Protein AF-A0A7W0KGR2-F1 (afdb_monomer)

Sequence (162 aa):
MSVSAQAEGEQFVAELADPLSLRSPVGGPRGLLLDIAYVFIVEGIGQARFRPRSRVVTRMYEYRLLDHHHKELLVYHWQPGPGARGPDHPHLHISAALHAQVDAVTRREIGLDKLHVETGRVSLEAVIRMLITEFRVALRRHDWRETLDRTRPDLNASLDTR

Foldseek 3Di:
DDWDFDPDQGKIKDWDPDWAFFAAQVGDGPQKTKTKIWIWHWAFDDCPVPDTDIDIDTQWIWIFIAGNVRHTAKIFTAHADDPDPDDNATFMAGQDWDFDDPDPPDTDIDGSNPPTHGDGDDDPLNVVVCCCPVVVTHDPDDCSPVVSVVPDDPSPPPPPDD

Radius of gyration: 18.87 Å; Cα contacts (8 Å, |Δi|>4): 292; chains: 1; bounding box: 45×46×58 Å

Solvent-accessible surface area (backbone atoms only — not comparable to full-atom values): 9508 Å² total; per-residue (Å²): 113,49,74,51,78,48,97,71,81,64,32,36,42,39,32,46,86,59,64,43,75,38,34,30,71,91,56,61,77,58,52,36,24,46,35,45,43,39,31,32,31,72,45,76,59,60,88,48,96,86,57,76,39,70,44,79,44,81,62,32,38,37,43,36,37,22,36,76,84,68,47,68,44,38,33,45,38,30,39,57,62,99,84,43,94,66,65,59,58,30,25,34,39,34,65,48,69,44,79,43,75,78,54,99,86,46,71,44,80,43,64,33,61,82,40,76,44,76,65,55,89,78,54,70,55,58,52,54,48,45,38,40,72,74,64,48,35,42,74,93,54,91,64,51,64,64,52,44,64,71,65,58,72,78,87,70,78,79,74,86,80,128

Nearest PDB structures (foldseek):
  1i4e-assembly1_A  TM=5.000E-01  e=6.223E-01  Autographa californica nucleopolyhedrovirus
  1i3s-assembly2_B  TM=4.850E-01  e=6.570E-01  Autographa californica nucleopolyhedrovirus
  8rza-assembly1_A-2  TM=1.983E-01  e=3.244E-01  Pyrococcus furiosus
  8fbe-assembly2_B  TM=3.068E-01  e=2.694E+00  Clostridium botulinum E1 str. 'BoNT E Beluga'
  2y8f-assembly1_A  TM=2.010E-01  e=8.423E+00  Homo sapiens

Structure (mmCIF, N/CA/C/O backbone):
data_AF-A0A7W0KGR2-F1
#
_entry.id   AF-A0A7W0KGR2-F1
#
loop_
_atom_site.group_PDB
_atom_site.id
_atom_site.type_symbol
_atom_site.label_atom_id
_atom_site.label_alt_id
_atom_site.label_comp_id
_atom_site.label_asym_id
_atom_site.label_entity_id
_atom_site.label_seq_id
_atom_site.pdbx_PDB_ins_code
_atom_site.Cartn_x
_atom_site.Cartn_y
_atom_site.Cartn_z
_atom_site.occupancy
_atom_site.B_iso_or_equiv
_atom_site.auth_seq_id
_atom_site.auth_comp_id
_atom_site.auth_asym_id
_atom_site.auth_atom_id
_atom_site.pdbx_PDB_model_num
ATOM 1 N N . MET A 1 1 ? 2.148 -13.043 -11.472 1.00 63.09 1 MET A N 1
ATOM 2 C CA . MET A 1 1 ? 2.384 -11.639 -11.847 1.00 63.09 1 MET A CA 1
ATOM 3 C C . MET A 1 1 ? 2.387 -11.592 -13.356 1.00 63.09 1 MET A C 1
ATOM 5 O O . MET A 1 1 ? 3.243 -12.229 -13.963 1.00 63.09 1 MET A O 1
ATOM 9 N N . SER A 1 2 ? 1.371 -10.966 -13.930 1.00 70.38 2 SER A N 1
ATOM 10 C CA . SER A 1 2 ? 1.279 -10.659 -15.353 1.00 70.38 2 SER A CA 1
ATOM 11 C C . SER A 1 2 ? 1.849 -9.262 -15.569 1.00 70.38 2 SER A C 1
ATOM 13 O O . SER A 1 2 ? 1.700 -8.372 -14.733 1.00 70.38 2 SER A O 1
ATOM 15 N N . VAL A 1 3 ? 2.549 -9.081 -16.682 1.00 67.44 3 VAL A N 1
ATOM 16 C CA . VAL A 1 3 ? 2.974 -7.761 -17.140 1.00 67.44 3 VAL A CA 1
ATOM 17 C C . VAL A 1 3 ? 2.432 -7.604 -18.547 1.00 67.44 3 VAL A C 1
ATOM 19 O O . VAL A 1 3 ? 2.695 -8.448 -19.404 1.00 67.44 3 VAL A O 1
ATOM 22 N N . SER A 1 4 ? 1.666 -6.545 -18.774 1.00 70.94 4 SER A N 1
ATOM 23 C CA . SER A 1 4 ? 1.110 -6.203 -20.081 1.00 70.94 4 SER A CA 1
ATOM 24 C C . SER A 1 4 ? 1.521 -4.790 -20.474 1.00 70.94 4 SER A C 1
ATOM 26 O O . SER A 1 4 ? 1.581 -3.895 -19.630 1.00 70.94 4 SER A O 1
ATOM 28 N N . ALA A 1 5 ? 1.792 -4.586 -21.760 1.00 60.41 5 ALA A N 1
ATOM 29 C CA . ALA A 1 5 ? 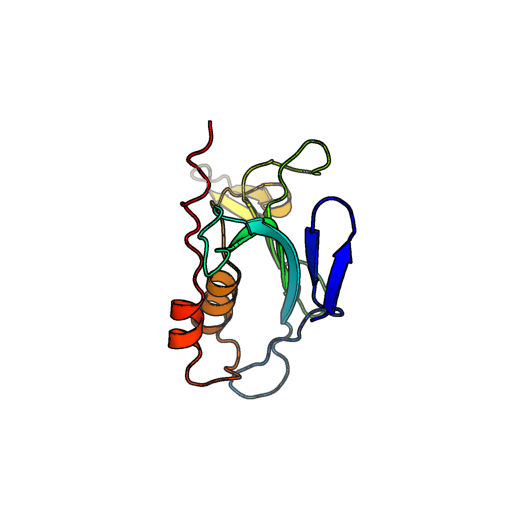2.088 -3.275 -22.325 1.00 60.41 5 ALA A CA 1
ATOM 30 C C . ALA A 1 5 ? 0.847 -2.720 -23.037 1.00 60.41 5 ALA A C 1
ATOM 32 O O . ALA A 1 5 ? 0.174 -3.458 -23.760 1.00 60.41 5 ALA A O 1
ATOM 33 N N . GLN A 1 6 ? 0.563 -1.428 -22.860 1.00 54.97 6 GLN A N 1
ATOM 34 C CA . GLN A 1 6 ? -0.443 -0.705 -23.641 1.00 54.97 6 GLN A CA 1
ATOM 35 C C . GLN A 1 6 ? 0.234 0.397 -24.466 1.00 54.97 6 GLN A C 1
ATOM 37 O O . GLN A 1 6 ? 1.118 1.107 -23.987 1.00 54.97 6 GLN A O 1
ATOM 42 N N . ALA A 1 7 ? -0.148 0.500 -25.740 1.00 43.47 7 ALA A N 1
ATOM 43 C CA . ALA A 1 7 ? 0.544 1.309 -26.738 1.00 43.47 7 ALA A CA 1
ATOM 44 C C . ALA A 1 7 ? -0.034 2.730 -26.856 1.00 43.47 7 ALA A C 1
ATOM 46 O O . ALA A 1 7 ? -0.642 3.065 -27.863 1.00 43.47 7 ALA A O 1
ATOM 47 N N . GLU A 1 8 ? 0.215 3.571 -25.854 1.00 42.88 8 GLU A N 1
ATOM 48 C CA . GLU A 1 8 ? 0.342 5.029 -26.005 1.00 42.88 8 GLU A CA 1
ATOM 49 C C . GLU A 1 8 ? 1.456 5.483 -25.047 1.00 42.88 8 GLU A C 1
ATOM 51 O O . GLU A 1 8 ? 1.267 5.528 -23.838 1.00 42.88 8 GLU A O 1
ATOM 56 N N . GLY A 1 9 ? 2.664 5.723 -25.576 1.00 57.09 9 GLY A N 1
ATOM 57 C CA . GLY A 1 9 ? 3.836 6.122 -24.783 1.00 57.09 9 GLY A CA 1
ATOM 58 C C . GLY A 1 9 ? 4.336 5.059 -23.794 1.00 57.09 9 GLY A C 1
ATOM 59 O O . GLY A 1 9 ? 4.290 5.304 -22.600 1.00 57.09 9 GLY A O 1
ATOM 60 N N . GLU A 1 10 ? 4.797 3.896 -24.284 1.00 74.88 10 GLU A N 1
ATOM 61 C CA . GLU A 1 10 ? 5.431 2.789 -23.520 1.00 74.88 10 GLU A CA 1
ATOM 62 C C . GLU A 1 10 ? 5.030 2.695 -22.032 1.00 74.88 10 GLU A C 1
ATOM 64 O O . GLU A 1 10 ? 5.869 2.696 -21.124 1.00 74.88 10 GLU A O 1
ATOM 69 N N . GLN A 1 11 ? 3.720 2.636 -21.780 1.00 82.44 11 GLN A N 1
ATOM 70 C CA . GLN A 1 11 ? 3.179 2.404 -20.452 1.00 82.44 11 GLN A CA 1
ATOM 71 C C . GLN A 1 11 ? 3.061 0.906 -20.212 1.00 82.44 11 GLN A C 1
ATOM 73 O O . GLN A 1 11 ? 2.483 0.150 -20.998 1.00 82.44 11 GLN A O 1
ATOM 78 N N . PHE A 1 12 ? 3.609 0.488 -19.081 1.00 86.19 12 PHE A N 1
ATOM 79 C CA . PHE A 1 12 ? 3.610 -0.882 -18.617 1.00 86.19 12 PHE A CA 1
ATOM 80 C C . PHE A 1 12 ? 2.722 -0.991 -17.387 1.00 86.19 12 PHE A C 1
ATOM 82 O O . PHE A 1 12 ? 2.820 -0.193 -16.449 1.00 86.19 12 PHE A O 1
ATOM 89 N N . VAL A 1 13 ? 1.870 -2.008 -17.398 1.00 87.19 13 VAL A N 1
ATOM 90 C CA . VAL A 1 13 ? 1.035 -2.386 -16.263 1.00 87.19 13 VAL A CA 1
ATOM 91 C C . VAL A 1 13 ? 1.549 -3.716 -15.740 1.00 87.19 13 VAL A C 1
ATOM 93 O O . VAL A 1 13 ? 1.700 -4.683 -16.489 1.00 87.19 13 VAL A O 1
ATOM 96 N N . ALA A 1 14 ? 1.852 -3.742 -14.451 1.00 88.19 14 ALA A N 1
ATOM 97 C CA . ALA A 1 14 ? 2.251 -4.924 -13.718 1.00 88.19 14 ALA A CA 1
ATOM 98 C C . ALA A 1 14 ? 1.208 -5.210 -12.641 1.00 88.19 14 ALA A C 1
ATOM 100 O O . ALA A 1 14 ? 0.998 -4.397 -11.740 1.00 88.19 14 ALA A O 1
ATOM 101 N N . GLU A 1 15 ? 0.584 -6.379 -12.726 1.00 89.88 15 GLU A N 1
ATOM 102 C CA . GLU A 1 15 ? -0.477 -6.786 -11.811 1.00 89.88 15 GLU A CA 1
ATOM 103 C C . GLU A 1 15 ? -0.334 -8.255 -11.398 1.00 89.88 15 GLU A C 1
ATOM 105 O O . GLU A 1 15 ? 0.362 -9.071 -12.024 1.00 89.88 15 GLU A O 1
ATOM 110 N N . LEU A 1 16 ? -0.961 -8.612 -10.284 1.00 83.94 16 LEU A N 1
ATOM 111 C CA . LEU A 1 16 ? -1.177 -10.012 -9.955 1.00 83.94 16 LEU A CA 1
ATOM 112 C C . LEU A 1 16 ? -2.456 -10.486 -10.646 1.00 83.94 16 LEU A C 1
ATOM 114 O O . LEU A 1 16 ? -3.487 -9.845 -10.539 1.00 83.94 16 LEU A O 1
ATOM 118 N N . ALA A 1 17 ? -2.384 -11.629 -11.334 1.00 84.62 17 ALA A N 1
ATOM 119 C CA . ALA A 1 17 ? -3.569 -12.237 -11.943 1.00 84.62 17 ALA A CA 1
ATOM 120 C C . ALA A 1 17 ? -4.623 -12.617 -10.886 1.00 84.62 17 ALA A C 1
ATOM 122 O O . ALA A 1 17 ? -5.812 -12.504 -11.145 1.00 84.62 17 ALA A O 1
ATOM 123 N N . ASP A 1 18 ? -4.161 -13.020 -9.698 1.00 91.06 18 ASP A N 1
ATOM 124 C CA . ASP A 1 18 ? -4.971 -13.278 -8.510 1.00 91.06 18 ASP A CA 1
ATOM 125 C C . ASP A 1 18 ? -4.222 -12.776 -7.262 1.00 91.06 18 ASP A C 1
ATOM 127 O O . ASP A 1 18 ? -2.982 -12.866 -7.227 1.00 91.06 18 ASP A O 1
ATOM 131 N N . PRO A 1 19 ? -4.929 -12.333 -6.202 1.00 94.69 19 PRO A N 1
ATOM 132 C CA . PRO A 1 19 ? -4.306 -11.972 -4.935 1.00 94.69 19 PRO A CA 1
ATOM 133 C C . PRO A 1 19 ? -3.427 -13.096 -4.370 1.00 94.69 19 PRO A C 1
ATOM 135 O O . PRO A 1 19 ? -3.826 -14.256 -4.233 1.00 94.69 19 PRO A O 1
ATOM 138 N N . LEU A 1 20 ? -2.199 -12.750 -3.990 1.00 95.19 20 LEU A N 1
ATOM 139 C CA . LEU A 1 20 ? -1.216 -13.691 -3.474 1.00 95.19 20 LEU A CA 1
ATOM 140 C C . LEU A 1 20 ? -1.529 -14.063 -2.022 1.00 95.19 20 LEU A C 1
ATOM 142 O O . LEU A 1 20 ? -1.393 -13.239 -1.118 1.00 95.19 20 LEU A O 1
ATOM 146 N N . SER A 1 21 ? -1.840 -15.335 -1.771 1.00 95.94 21 SER A N 1
ATOM 147 C CA . SER A 1 21 ? -2.013 -15.838 -0.404 1.00 95.94 21 SER A CA 1
ATOM 148 C C . SER A 1 21 ? -0.708 -15.791 0.398 1.00 95.94 21 SER A C 1
ATOM 150 O O . SER A 1 21 ? 0.302 -16.407 0.035 1.00 95.94 21 SER A O 1
ATOM 152 N N . LEU A 1 22 ? -0.738 -15.069 1.519 1.00 96.00 22 LEU A N 1
ATOM 153 C CA . LEU A 1 22 ? 0.393 -14.916 2.426 1.00 96.00 22 LEU A CA 1
ATOM 154 C C . LEU A 1 22 ? 0.448 -16.095 3.400 1.00 96.00 22 LEU A C 1
ATOM 156 O O . LEU A 1 22 ? -0.560 -16.516 3.972 1.00 96.00 22 LEU A O 1
ATOM 160 N N . ARG A 1 23 ? 1.650 -16.639 3.607 1.00 94.94 23 ARG A N 1
ATOM 161 C CA . ARG A 1 23 ? 1.864 -17.831 4.439 1.00 94.94 23 ARG A CA 1
ATOM 162 C C . ARG A 1 23 ? 2.286 -17.485 5.861 1.00 94.94 23 ARG A C 1
ATOM 164 O O . ARG A 1 23 ? 2.960 -16.482 6.096 1.00 94.94 23 ARG A O 1
ATOM 171 N N . SER A 1 24 ? 1.910 -18.347 6.803 1.00 91.75 24 SER A N 1
ATOM 172 C CA . SER A 1 24 ? 2.391 -18.298 8.186 1.00 91.75 24 SER A CA 1
ATOM 173 C C . SER A 1 24 ? 3.782 -18.946 8.309 1.00 91.75 24 SER A C 1
ATOM 175 O O . SER A 1 24 ? 4.039 -19.931 7.610 1.00 91.75 24 SER A O 1
ATOM 177 N N . PRO A 1 25 ? 4.686 -18.457 9.186 1.00 88.69 25 PRO A N 1
ATOM 178 C CA . PRO A 1 25 ? 6.006 -19.062 9.395 1.00 88.69 25 PRO A CA 1
ATOM 179 C C . PRO A 1 25 ? 5.952 -20.521 9.857 1.00 88.69 25 PRO A C 1
ATOM 181 O O . PRO A 1 25 ? 6.854 -21.288 9.544 1.00 88.69 25 PRO A O 1
ATOM 184 N N . VAL A 1 26 ? 4.886 -20.912 10.564 1.00 89.62 26 VAL A N 1
ATOM 185 C CA . VAL A 1 26 ? 4.660 -22.294 11.026 1.00 89.62 26 VAL A CA 1
ATOM 186 C C . VAL A 1 26 ? 3.978 -23.183 9.973 1.00 89.62 26 VAL A C 1
ATOM 188 O O . VAL A 1 26 ? 3.631 -24.324 10.259 1.00 89.62 26 VAL A O 1
ATOM 191 N N . GLY A 1 27 ? 3.796 -22.680 8.748 1.00 83.69 27 GLY A N 1
ATOM 192 C CA . GLY A 1 27 ? 3.123 -23.374 7.650 1.00 83.69 27 GLY A CA 1
ATOM 193 C C . GLY A 1 27 ? 1.650 -22.983 7.488 1.00 83.69 27 GLY A C 1
ATOM 194 O O . GLY A 1 27 ? 1.027 -22.422 8.384 1.00 83.69 27 GLY A O 1
ATOM 195 N N . GLY A 1 28 ? 1.094 -23.267 6.306 1.00 84.88 28 GLY A N 1
ATOM 196 C CA . GLY A 1 28 ? -0.304 -22.967 5.969 1.00 84.88 28 GLY A CA 1
ATOM 197 C C . GLY A 1 28 ? -0.599 -21.500 5.595 1.00 84.88 28 GLY A C 1
ATOM 198 O O . GLY A 1 28 ? 0.298 -20.645 5.623 1.00 84.88 28 GLY A O 1
ATOM 199 N N . PRO A 1 29 ? -1.846 -21.208 5.176 1.00 85.75 29 PRO A N 1
ATOM 200 C CA . PRO A 1 29 ? -2.294 -19.856 4.853 1.00 85.75 29 PRO A CA 1
ATOM 201 C C . PRO A 1 29 ? -2.459 -19.014 6.122 1.00 85.75 29 PRO A C 1
ATOM 203 O O . PRO A 1 29 ? -2.893 -19.507 7.159 1.00 85.75 29 PRO A O 1
ATOM 206 N N . ARG A 1 30 ? -2.145 -17.720 6.033 1.00 90.00 30 ARG A N 1
ATOM 207 C CA . ARG A 1 30 ? -2.327 -16.764 7.137 1.00 90.00 30 ARG A CA 1
ATOM 208 C C . ARG A 1 30 ? -3.740 -16.171 7.200 1.00 90.00 30 ARG A C 1
ATOM 210 O O . ARG A 1 30 ? -4.065 -15.465 8.144 1.00 90.00 30 ARG A O 1
ATOM 217 N N . GLY A 1 31 ? -4.552 -16.410 6.171 1.00 93.56 31 GLY A N 1
ATOM 218 C CA . GLY A 1 31 ? -5.822 -15.707 5.979 1.00 93.56 31 GLY A CA 1
ATOM 219 C C . GLY A 1 31 ? -5.652 -14.254 5.520 1.00 93.56 31 GLY A C 1
ATOM 220 O O . GLY A 1 31 ? -6.602 -13.487 5.600 1.00 93.56 31 GLY A O 1
ATOM 221 N N . LEU A 1 32 ? -4.452 -13.887 5.051 1.00 96.75 32 LEU A N 1
ATOM 222 C CA . LEU A 1 32 ? -4.162 -12.600 4.422 1.00 96.75 32 LEU A CA 1
ATOM 223 C C . LEU A 1 32 ? -3.778 -12.812 2.957 1.00 96.75 32 LEU A C 1
ATOM 225 O O . LEU A 1 32 ? -3.084 -13.784 2.634 1.00 96.75 32 LEU A O 1
ATOM 229 N N . LEU A 1 33 ? -4.188 -11.884 2.100 1.00 97.75 33 LEU A N 1
ATOM 230 C CA . LEU A 1 33 ? -3.864 -11.860 0.676 1.00 97.75 33 LEU A CA 1
ATOM 231 C C . LEU A 1 33 ? -3.186 -10.530 0.332 1.00 97.75 33 LEU A C 1
ATOM 233 O O . LEU A 1 33 ? -3.551 -9.492 0.878 1.00 97.75 33 LEU A O 1
ATOM 237 N N . LEU A 1 34 ? -2.206 -10.559 -0.566 1.00 97.69 34 LEU A N 1
ATOM 238 C CA . LEU A 1 34 ? -1.581 -9.365 -1.128 1.00 97.69 34 LEU A CA 1
ATOM 239 C C . LEU A 1 34 ? -1.982 -9.230 -2.593 1.00 97.69 34 LEU A C 1
ATOM 241 O O . LEU A 1 34 ? -1.666 -10.108 -3.392 1.00 97.69 34 LEU A O 1
ATOM 245 N N . ASP A 1 35 ? -2.620 -8.123 -2.933 1.00 97.56 35 ASP A N 1
ATOM 246 C CA . ASP A 1 35 ? -2.952 -7.745 -4.302 1.00 97.56 35 ASP A CA 1
ATOM 247 C C . ASP A 1 35 ? -2.145 -6.502 -4.710 1.00 97.56 35 ASP A C 1
ATOM 249 O O . ASP A 1 35 ? -1.840 -5.643 -3.876 1.00 97.56 35 ASP A O 1
ATOM 253 N N . ILE A 1 36 ? -1.709 -6.457 -5.968 1.00 96.56 36 ILE A N 1
ATOM 254 C CA . ILE A 1 36 ? -0.783 -5.441 -6.481 1.00 96.56 36 ILE A CA 1
ATOM 255 C C . ILE A 1 36 ? -1.232 -5.037 -7.877 1.00 96.56 36 ILE A C 1
ATOM 257 O O . ILE A 1 36 ? -1.246 -5.876 -8.777 1.00 96.56 36 ILE A O 1
ATOM 261 N N . ALA A 1 37 ? -1.445 -3.739 -8.064 1.00 94.50 37 ALA A N 1
ATOM 262 C CA . ALA A 1 37 ? -1.462 -3.085 -9.361 1.00 94.50 37 ALA A CA 1
ATOM 263 C C . ALA A 1 37 ? -0.395 -1.985 -9.380 1.00 94.50 37 ALA A C 1
ATOM 265 O O . ALA A 1 37 ? -0.261 -1.194 -8.446 1.00 94.50 37 ALA A O 1
ATOM 266 N N . TYR A 1 38 ? 0.414 -1.945 -10.432 1.00 92.62 38 TYR A N 1
ATOM 267 C CA . TYR A 1 38 ? 1.528 -1.014 -10.539 1.00 92.62 38 TYR A CA 1
ATOM 268 C C . TYR A 1 38 ? 1.707 -0.573 -11.987 1.00 92.62 38 TYR A C 1
ATOM 270 O O . TYR A 1 38 ? 1.895 -1.397 -12.881 1.00 92.62 38 TYR A O 1
ATOM 278 N N . VAL A 1 39 ? 1.671 0.736 -12.219 1.00 91.81 39 VAL A N 1
ATOM 279 C CA . VAL A 1 39 ? 1.814 1.322 -13.552 1.00 91.81 39 VAL A CA 1
ATOM 280 C C . VAL A 1 39 ? 3.086 2.142 -13.603 1.00 91.81 39 VAL A C 1
ATOM 282 O O . VAL A 1 39 ? 3.312 3.033 -12.776 1.00 91.81 39 VAL A O 1
ATOM 285 N N . PHE A 1 40 ? 3.902 1.884 -14.614 1.00 90.69 40 PHE A N 1
ATOM 286 C CA . PHE A 1 40 ? 5.138 2.611 -14.843 1.00 90.69 40 PHE A CA 1
ATOM 287 C C . PHE A 1 40 ? 5.388 2.832 -16.326 1.00 90.69 40 PHE A C 1
ATOM 289 O O . PHE A 1 40 ? 4.823 2.162 -17.184 1.00 90.69 40 PHE A O 1
ATOM 296 N N . ILE A 1 41 ? 6.271 3.773 -16.616 1.00 89.56 41 ILE A N 1
ATOM 297 C CA . ILE A 1 41 ? 6.829 3.978 -17.951 1.00 89.56 41 ILE A CA 1
ATOM 298 C C . ILE A 1 41 ? 8.348 3.845 -17.877 1.00 89.56 41 ILE A C 1
ATOM 300 O O . ILE A 1 41 ? 8.946 4.026 -16.809 1.00 89.56 41 ILE A O 1
ATOM 304 N N . VAL A 1 42 ? 8.976 3.558 -19.012 1.00 87.31 42 VAL A N 1
ATOM 305 C CA . VAL A 1 42 ? 10.434 3.573 -19.149 1.00 87.31 42 VAL A CA 1
ATOM 306 C C . VAL A 1 42 ? 10.823 4.816 -19.943 1.00 87.31 42 VAL A C 1
ATOM 308 O O . VAL A 1 42 ? 10.574 4.911 -21.136 1.00 87.31 42 VAL A O 1
ATOM 311 N N . GLU A 1 43 ? 11.425 5.797 -19.278 1.00 86.19 43 GLU A N 1
ATOM 312 C CA . GLU A 1 43 ? 11.883 7.033 -19.916 1.00 86.19 43 GLU A CA 1
ATOM 313 C C . GLU A 1 43 ? 13.370 6.933 -20.269 1.00 86.19 43 GLU A C 1
ATOM 315 O O . GLU A 1 43 ? 14.192 6.551 -19.432 1.00 86.19 43 GLU A O 1
ATOM 320 N N . GLY A 1 44 ? 13.747 7.331 -21.485 1.00 81.31 44 GLY A N 1
ATOM 321 C CA . GLY A 1 44 ? 15.151 7.504 -21.861 1.00 81.31 44 GLY A CA 1
ATOM 322 C C . GLY A 1 44 ? 15.767 8.736 -21.188 1.00 81.31 44 GLY A C 1
ATOM 323 O O . GLY A 1 44 ? 15.308 9.857 -21.386 1.00 81.31 44 GLY A O 1
ATOM 324 N N . ILE A 1 45 ? 16.843 8.552 -20.425 1.00 74.69 45 ILE A N 1
ATOM 325 C CA . ILE A 1 45 ? 17.636 9.623 -19.815 1.00 74.69 45 ILE A CA 1
ATOM 326 C C . ILE A 1 45 ? 18.832 9.938 -20.724 1.00 74.69 45 ILE A C 1
ATOM 328 O O . ILE A 1 45 ? 19.949 9.462 -20.513 1.00 74.69 45 ILE A O 1
ATOM 332 N N . GLY A 1 46 ? 18.592 10.765 -21.741 1.00 65.75 46 GLY A N 1
ATOM 333 C CA . GLY A 1 46 ? 19.634 11.319 -22.611 1.00 65.75 46 GLY A CA 1
ATOM 334 C C . GLY A 1 46 ? 20.248 10.341 -23.626 1.00 65.75 46 GLY A C 1
ATOM 335 O O . GLY A 1 46 ? 20.214 9.119 -23.487 1.00 65.75 46 GLY A O 1
ATOM 336 N N . GLN A 1 47 ? 20.848 10.904 -24.677 1.00 57.66 47 GLN A N 1
ATOM 337 C CA . GLN A 1 47 ? 21.549 10.155 -25.722 1.00 57.66 47 GLN A CA 1
ATOM 338 C C . GLN A 1 47 ? 23.032 9.991 -25.365 1.00 57.66 47 GLN A C 1
ATOM 340 O O . GLN A 1 47 ? 23.902 10.682 -25.893 1.00 57.66 47 GLN A O 1
ATOM 345 N N . ALA A 1 48 ? 23.362 9.075 -24.455 1.00 58.22 48 ALA A N 1
ATOM 346 C CA . ALA A 1 48 ? 24.752 8.644 -24.338 1.00 58.22 48 ALA A CA 1
ATOM 347 C C . ALA A 1 48 ? 25.091 7.768 -25.557 1.00 58.22 48 ALA A C 1
ATOM 349 O O . ALA A 1 48 ? 24.484 6.715 -25.744 1.00 58.22 48 ALA A O 1
ATOM 350 N N . ARG A 1 49 ? 26.076 8.193 -26.367 1.00 59.03 49 ARG A N 1
ATOM 351 C CA . ARG A 1 49 ? 26.483 7.579 -27.655 1.00 59.03 49 ARG A CA 1
ATOM 352 C C . ARG A 1 49 ? 26.770 6.066 -27.623 1.00 59.03 49 ARG A C 1
ATOM 354 O O . ARG A 1 49 ? 26.894 5.473 -28.685 1.00 59.03 49 ARG A O 1
ATOM 361 N N . PHE A 1 50 ? 26.877 5.444 -26.445 1.00 62.31 50 PHE A N 1
ATOM 362 C CA . PHE A 1 50 ? 27.270 4.038 -26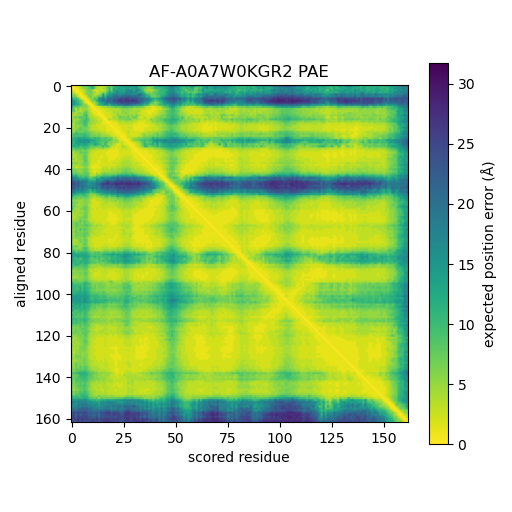.307 1.00 62.31 50 PHE A CA 1
ATOM 363 C C . PHE A 1 50 ? 26.364 3.174 -25.418 1.00 62.31 50 PHE A C 1
ATOM 365 O O . PHE A 1 50 ? 26.458 1.954 -25.510 1.00 62.31 50 PHE A O 1
ATOM 372 N N . ARG A 1 51 ? 25.477 3.756 -24.592 1.00 62.22 51 ARG A N 1
ATOM 373 C CA . ARG A 1 51 ? 24.452 3.024 -23.819 1.00 62.22 51 ARG A CA 1
ATOM 374 C C . ARG A 1 51 ? 23.289 3.962 -23.487 1.00 62.22 51 ARG A C 1
ATOM 376 O O . ARG A 1 51 ? 23.483 4.826 -22.631 1.00 62.22 51 ARG A O 1
ATOM 383 N N . PRO A 1 52 ? 22.107 3.822 -24.113 1.00 66.31 52 PRO A N 1
ATOM 384 C CA . PRO A 1 52 ? 20.943 4.586 -23.687 1.00 66.31 52 PRO A CA 1
ATOM 385 C C . PRO A 1 52 ? 20.691 4.292 -22.207 1.00 66.31 52 PRO A C 1
ATOM 387 O O . PRO A 1 52 ? 20.603 3.134 -21.796 1.00 66.31 52 PRO A O 1
ATOM 390 N N . ARG A 1 53 ? 20.659 5.343 -21.386 1.00 78.38 53 ARG A N 1
ATOM 391 C CA . ARG A 1 53 ? 20.253 5.214 -19.988 1.00 78.38 53 ARG A CA 1
ATOM 392 C C . ARG A 1 53 ? 18.743 5.317 -19.980 1.00 78.38 53 ARG A C 1
ATOM 394 O O . ARG A 1 53 ? 18.194 6.195 -20.632 1.00 78.38 53 ARG A O 1
ATOM 401 N N . SER A 1 54 ? 18.080 4.441 -19.252 1.00 81.44 54 SER A N 1
ATOM 402 C CA . SER A 1 54 ? 16.651 4.542 -19.006 1.00 81.44 54 SER A CA 1
ATOM 403 C C . SER A 1 54 ? 16.399 4.676 -17.511 1.00 81.44 54 SER A C 1
ATOM 405 O O . SER A 1 54 ? 17.204 4.225 -16.692 1.00 81.44 54 SER A O 1
ATOM 407 N N . ARG A 1 55 ? 15.286 5.311 -17.151 1.00 83.94 55 ARG A N 1
ATOM 408 C CA . ARG A 1 55 ? 14.705 5.223 -15.811 1.00 83.94 55 ARG A CA 1
ATOM 409 C C . ARG A 1 55 ? 13.296 4.685 -15.894 1.00 83.94 55 ARG A C 1
ATOM 411 O O . ARG A 1 55 ? 12.565 4.971 -16.835 1.00 83.94 55 ARG A O 1
ATOM 418 N N . VAL A 1 56 ? 12.915 3.962 -14.858 1.00 85.81 56 VAL A N 1
ATOM 419 C CA . VAL A 1 56 ? 11.525 3.601 -14.616 1.00 85.81 56 VAL A CA 1
ATOM 420 C C . VAL A 1 56 ? 10.878 4.737 -13.835 1.00 85.81 56 VAL A C 1
ATOM 422 O O . VAL A 1 56 ? 11.418 5.169 -12.816 1.00 85.81 56 VAL A O 1
ATOM 425 N N . VAL A 1 57 ? 9.732 5.225 -14.304 1.00 88.00 57 VAL A N 1
ATOM 426 C CA . VAL A 1 57 ? 8.942 6.242 -13.605 1.00 88.00 57 VAL A CA 1
ATOM 427 C C . VAL A 1 57 ? 7.595 5.651 -13.228 1.00 88.00 57 VAL A C 1
ATOM 429 O O . VAL A 1 57 ? 6.793 5.316 -14.098 1.00 88.00 57 VAL A O 1
ATOM 432 N N . THR A 1 58 ? 7.331 5.554 -11.924 1.00 90.88 58 THR A N 1
ATOM 433 C CA . THR A 1 58 ? 6.015 5.162 -11.410 1.00 90.88 58 THR A CA 1
ATOM 434 C C . THR A 1 58 ? 4.978 6.211 -11.789 1.00 90.88 58 THR A C 1
ATOM 436 O O . THR A 1 58 ? 5.158 7.395 -11.478 1.00 90.88 58 THR A O 1
ATOM 439 N N . ARG A 1 59 ? 3.877 5.768 -12.396 1.00 91.75 59 ARG A N 1
ATOM 440 C CA . ARG A 1 59 ? 2.710 6.592 -12.737 1.00 91.75 59 ARG A CA 1
ATOM 441 C C . ARG A 1 59 ? 1.526 6.334 -11.814 1.00 91.75 59 ARG A C 1
ATOM 443 O O . ARG A 1 59 ? 0.792 7.271 -11.541 1.00 91.75 59 ARG A O 1
ATOM 450 N N . MET A 1 60 ? 1.382 5.112 -11.311 1.00 93.31 60 MET A N 1
ATOM 451 C CA . MET A 1 60 ? 0.339 4.730 -10.360 1.00 93.31 60 MET A CA 1
ATOM 452 C C . MET 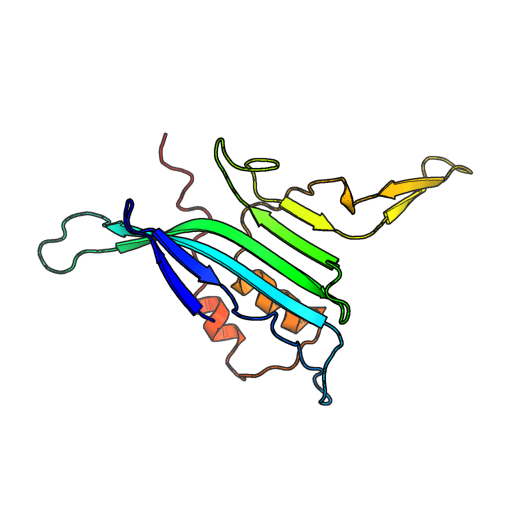A 1 60 ? 0.801 3.509 -9.564 1.00 93.31 60 MET A C 1
ATOM 454 O O . MET A 1 60 ? 1.572 2.693 -10.076 1.00 93.31 60 MET A O 1
ATOM 458 N N . TYR A 1 61 ? 0.309 3.356 -8.340 1.00 95.94 61 TYR A N 1
ATOM 459 C CA . TYR A 1 61 ? 0.299 2.059 -7.676 1.00 95.94 61 TYR A CA 1
ATOM 460 C C . TYR A 1 61 ? -0.925 1.886 -6.781 1.00 95.94 61 TYR A C 1
ATOM 462 O O . TYR A 1 61 ? -1.460 2.855 -6.243 1.00 95.94 61 TYR A O 1
ATOM 470 N N . GLU A 1 62 ? -1.296 0.629 -6.579 1.00 96.88 62 GLU A N 1
ATOM 471 C CA . GLU A 1 62 ? -2.272 0.176 -5.602 1.00 96.88 62 GLU A CA 1
ATOM 472 C C . GLU A 1 62 ? -1.760 -1.129 -4.978 1.00 96.88 62 GLU A C 1
ATOM 474 O O . GLU A 1 62 ? -1.573 -2.137 -5.662 1.00 96.88 62 GLU A O 1
ATOM 479 N N . TYR A 1 63 ? -1.476 -1.103 -3.676 1.00 98.06 63 TYR A N 1
ATOM 480 C CA . TYR A 1 63 ? -1.054 -2.281 -2.918 1.00 98.06 63 TYR A CA 1
ATOM 481 C C . TYR A 1 63 ? -2.093 -2.570 -1.847 1.00 98.06 63 TYR A C 1
ATOM 483 O O . TYR A 1 63 ? -2.227 -1.800 -0.891 1.00 98.06 63 TYR A O 1
ATOM 491 N N . ARG A 1 64 ? -2.807 -3.685 -1.989 1.00 98.31 64 ARG A N 1
ATOM 492 C CA . ARG A 1 64 ? -3.928 -4.033 -1.115 1.00 98.31 64 ARG A CA 1
ATOM 493 C C . ARG A 1 64 ? -3.553 -5.227 -0.257 1.00 98.31 64 ARG A C 1
ATOM 495 O O . ARG A 1 64 ? -3.180 -6.287 -0.760 1.00 98.31 64 ARG A O 1
ATOM 502 N N . LEU A 1 65 ? -3.687 -5.062 1.050 1.00 98.38 65 LEU A N 1
ATOM 503 C CA . LEU A 1 65 ? -3.715 -6.167 1.993 1.00 98.38 65 LEU A CA 1
ATOM 504 C C . LEU A 1 65 ? -5.176 -6.520 2.252 1.00 98.38 65 LEU A C 1
ATOM 506 O O . LEU A 1 65 ? -5.926 -5.694 2.773 1.00 98.38 65 LEU A O 1
ATOM 510 N N . LEU A 1 66 ? -5.565 -7.738 1.895 1.00 98.12 66 LEU A N 1
ATOM 511 C CA . LEU A 1 66 ? -6.927 -8.243 2.040 1.00 98.12 66 LEU A CA 1
ATOM 512 C C . LEU A 1 66 ? -6.982 -9.338 3.109 1.00 98.12 66 LEU A C 1
ATOM 514 O O . LEU A 1 66 ? -5.977 -10.002 3.386 1.00 98.12 66 LEU A O 1
ATOM 518 N N . ASP A 1 67 ? -8.164 -9.569 3.672 1.00 96.44 67 ASP A N 1
ATOM 519 C CA . ASP A 1 67 ? -8.452 -10.787 4.426 1.00 96.44 67 ASP A CA 1
ATOM 520 C C . ASP A 1 67 ? -8.821 -11.966 3.502 1.00 96.44 67 ASP A C 1
ATOM 522 O O . ASP A 1 67 ? -8.882 -11.857 2.276 1.00 96.44 67 ASP A O 1
ATOM 526 N N . HIS A 1 68 ? -9.078 -13.129 4.098 1.00 95.44 68 HIS A N 1
ATOM 527 C CA . HIS A 1 68 ? -9.470 -14.343 3.379 1.00 95.44 68 HIS A CA 1
ATOM 528 C C . HIS A 1 68 ? -10.817 -14.259 2.637 1.00 95.44 68 HIS A C 1
ATOM 530 O O . HIS A 1 68 ? -11.094 -15.107 1.789 1.00 95.44 68 HIS A O 1
ATOM 536 N N . HIS A 1 69 ? -11.644 -13.256 2.933 1.00 95.94 69 HIS A N 1
ATOM 537 C CA . HIS A 1 69 ? -12.887 -12.955 2.227 1.00 95.94 69 HIS A CA 1
ATOM 538 C C . HIS A 1 69 ? -12.700 -11.877 1.152 1.00 95.94 69 HIS A C 1
ATOM 540 O O . HIS A 1 69 ? -13.688 -11.396 0.605 1.00 95.94 69 HIS A O 1
ATOM 546 N N . HIS A 1 70 ? -11.453 -11.516 0.826 1.00 96.50 70 HIS A N 1
ATOM 547 C CA . HIS A 1 70 ? -11.108 -10.436 -0.101 1.00 96.50 70 HIS A CA 1
ATOM 548 C C . HIS A 1 70 ? -11.577 -9.051 0.367 1.00 96.50 70 HIS A C 1
ATOM 550 O O . HIS A 1 70 ? -11.672 -8.124 -0.437 1.00 96.50 70 HIS A O 1
ATOM 556 N N . LYS A 1 71 ? -11.845 -8.879 1.667 1.00 96.31 71 LYS A N 1
ATOM 557 C CA . LYS A 1 71 ? -12.134 -7.563 2.229 1.00 96.31 71 LYS A CA 1
ATOM 558 C C . LYS A 1 71 ? -10.827 -6.805 2.418 1.00 96.31 71 LYS A C 1
ATOM 560 O O . LYS A 1 71 ? -9.883 -7.319 3.016 1.00 96.31 71 LYS A O 1
ATOM 565 N N . GLU A 1 72 ? -10.788 -5.570 1.935 1.00 96.94 72 GLU A N 1
ATOM 566 C CA . GLU A 1 72 ? -9.644 -4.679 2.110 1.00 96.94 72 GLU A CA 1
ATOM 567 C C . GLU A 1 72 ? -9.406 -4.387 3.587 1.00 96.94 72 GLU A C 1
ATOM 569 O O . GLU A 1 72 ? -10.345 -4.090 4.325 1.00 96.94 72 GLU A O 1
ATOM 574 N N . LEU A 1 73 ? -8.145 -4.451 4.008 1.00 97.25 73 LEU A N 1
ATOM 575 C CA . LEU A 1 73 ? -7.698 -4.073 5.347 1.00 97.25 73 LEU A CA 1
ATOM 576 C C . LEU A 1 73 ? -6.871 -2.789 5.288 1.00 97.25 73 LEU A C 1
ATOM 578 O O . LEU A 1 73 ? -7.151 -1.839 6.019 1.00 97.25 73 LEU A O 1
ATOM 582 N N . LEU A 1 74 ? -5.872 -2.774 4.403 1.00 98.25 74 LEU A N 1
ATOM 583 C CA . LEU A 1 74 ? -4.991 -1.641 4.129 1.00 98.25 74 LEU A CA 1
ATOM 584 C C . LEU A 1 74 ? -4.819 -1.511 2.617 1.00 98.25 74 LEU A C 1
ATOM 586 O O . LEU A 1 74 ? -4.516 -2.510 1.962 1.00 98.25 74 LEU A O 1
ATOM 590 N N . VAL A 1 75 ? -4.954 -0.300 2.080 1.00 98.00 75 VAL A N 1
ATOM 591 C CA . VAL A 1 75 ? -4.686 -0.027 0.660 1.00 98.00 75 VAL A CA 1
ATOM 592 C C . VAL A 1 75 ? -3.790 1.191 0.529 1.00 98.00 75 VAL A C 1
ATOM 594 O O . VAL A 1 75 ? -4.220 2.312 0.791 1.00 98.00 75 VAL A O 1
ATOM 597 N N . TYR A 1 76 ? -2.541 0.971 0.123 1.00 98.06 76 TYR A N 1
ATOM 598 C CA . TYR A 1 76 ? -1.652 2.055 -0.284 1.00 98.06 76 TYR A CA 1
ATOM 599 C C . TYR A 1 76 ? -1.961 2.404 -1.730 1.00 98.06 76 TYR A C 1
ATOM 601 O O . TYR A 1 76 ? -1.783 1.559 -2.607 1.00 98.06 76 TYR A O 1
ATOM 609 N N . HIS A 1 77 ? -2.398 3.633 -1.971 1.00 96.88 77 HIS A N 1
ATOM 610 C CA . HIS A 1 77 ? -2.889 4.057 -3.271 1.00 96.88 77 HIS A CA 1
ATOM 611 C C . HIS A 1 77 ? -2.257 5.382 -3.687 1.00 96.88 77 HIS A C 1
ATOM 613 O O . HIS A 1 77 ? -2.095 6.321 -2.902 1.00 96.88 77 HIS A O 1
ATOM 619 N N . TRP A 1 78 ? -1.884 5.451 -4.957 1.00 96.38 78 TRP A N 1
ATOM 620 C CA . TRP A 1 78 ? -1.543 6.694 -5.614 1.00 96.38 78 TRP A CA 1
ATOM 621 C C . TRP A 1 78 ? -1.897 6.625 -7.097 1.00 96.38 78 TRP A C 1
ATOM 623 O O . TRP A 1 78 ? -1.326 5.820 -7.836 1.00 96.38 78 TRP A O 1
ATOM 633 N N . GLN A 1 79 ? -2.785 7.518 -7.532 1.00 93.38 79 GLN A N 1
ATOM 634 C CA . GLN A 1 79 ? -3.137 7.721 -8.931 1.00 93.38 79 GLN A CA 1
ATOM 635 C C . GLN A 1 79 ? -3.295 9.228 -9.194 1.00 93.38 79 GLN A C 1
ATOM 637 O O . GLN A 1 79 ? -4.308 9.811 -8.817 1.00 93.38 79 GLN A O 1
ATOM 642 N N . PRO A 1 80 ? -2.312 9.896 -9.814 1.00 91.31 80 PRO A N 1
ATOM 643 C CA . PRO A 1 80 ? -2.429 11.304 -10.161 1.00 91.31 80 PRO A CA 1
ATOM 644 C C . PRO A 1 80 ? -3.231 11.498 -11.459 1.00 91.31 80 PRO A C 1
ATOM 646 O O . PRO A 1 80 ? -3.242 10.640 -12.344 1.00 91.31 80 PRO A O 1
ATOM 649 N N . GLY A 1 81 ? -3.815 12.686 -11.623 1.00 88.31 81 GLY A N 1
ATOM 650 C CA . GLY A 1 81 ? -4.370 13.153 -12.896 1.00 88.31 81 GLY A CA 1
ATOM 651 C C . GLY A 1 81 ? -5.902 13.196 -12.966 1.00 88.31 81 GLY A C 1
ATOM 652 O O . GLY A 1 81 ? -6.596 12.694 -12.085 1.00 88.31 81 GLY A O 1
ATOM 653 N N . PRO A 1 82 ? -6.451 13.800 -14.035 1.00 78.12 82 PRO A N 1
ATOM 654 C CA . PRO A 1 82 ? -7.867 14.172 -14.135 1.00 78.12 82 PRO A CA 1
ATOM 655 C C . PRO A 1 82 ? -8.850 12.989 -14.209 1.00 78.12 82 PRO A C 1
ATOM 657 O O . PRO A 1 82 ? -10.055 13.198 -14.121 1.00 78.12 82 PRO A O 1
ATOM 660 N N . GLY A 1 83 ? -8.358 11.757 -14.379 1.00 77.00 83 GLY A N 1
ATOM 661 C CA . GLY A 1 83 ? -9.168 10.533 -14.374 1.00 77.00 83 GLY A CA 1
ATOM 662 C C . GLY A 1 83 ? -9.158 9.765 -13.048 1.00 77.00 83 GLY A C 1
ATOM 663 O O . GLY A 1 83 ? -9.816 8.729 -12.949 1.00 77.00 83 GLY A O 1
ATOM 664 N N . ALA A 1 84 ? -8.405 10.226 -12.046 1.00 84.38 84 ALA A N 1
ATOM 665 C CA . ALA A 1 84 ? -8.304 9.550 -10.760 1.00 84.38 84 ALA A CA 1
ATOM 666 C C . ALA A 1 84 ? -9.563 9.767 -9.910 1.00 84.38 84 ALA A C 1
ATOM 668 O O . ALA A 1 84 ? -10.083 10.878 -9.800 1.00 84.38 84 ALA A O 1
ATOM 669 N N . ARG A 1 85 ? -10.048 8.698 -9.272 1.00 80.69 85 ARG A N 1
ATOM 670 C CA . ARG A 1 85 ? -11.121 8.775 -8.275 1.00 80.69 85 ARG A CA 1
ATOM 671 C C . ARG A 1 85 ? -10.487 8.900 -6.892 1.00 80.69 85 ARG A C 1
ATOM 673 O O . ARG A 1 85 ? -10.313 7.898 -6.213 1.00 80.69 85 ARG A O 1
ATOM 680 N N . GLY A 1 86 ? -10.104 10.110 -6.496 1.00 85.94 86 GLY A N 1
ATOM 681 C CA . GLY A 1 86 ? -9.495 10.351 -5.186 1.00 85.94 86 GLY A CA 1
ATOM 682 C C . GLY A 1 86 ? -8.489 11.501 -5.189 1.00 85.94 86 GLY A C 1
ATOM 683 O O . GLY A 1 86 ? -8.383 12.220 -6.185 1.00 85.94 86 GLY A O 1
ATOM 684 N N . PRO A 1 87 ? -7.770 11.698 -4.072 1.00 91.31 87 PRO A N 1
ATOM 685 C CA . PRO A 1 87 ? -6.682 12.660 -4.011 1.00 91.31 87 PRO A CA 1
ATOM 686 C C . PRO A 1 87 ? -5.543 12.285 -4.966 1.00 91.31 87 PRO A C 1
ATOM 688 O O . PRO A 1 87 ? -5.237 11.111 -5.169 1.00 91.31 87 PRO A O 1
ATOM 691 N N . ASP A 1 88 ? -4.880 13.300 -5.515 1.00 93.19 88 ASP A N 1
ATOM 692 C CA . ASP A 1 88 ? -3.747 13.161 -6.439 1.00 93.19 88 ASP A CA 1
ATOM 693 C C . ASP A 1 88 ? -2.405 12.880 -5.735 1.00 93.19 88 ASP A C 1
ATOM 695 O O . ASP A 1 88 ? -1.400 12.558 -6.384 1.00 93.19 88 ASP A O 1
ATOM 699 N N . HIS A 1 89 ? -2.382 12.972 -4.404 1.00 93.94 89 HIS A N 1
ATOM 700 C CA . HIS A 1 89 ? -1.241 12.641 -3.562 1.00 93.94 89 HIS A CA 1
ATOM 701 C C . HIS A 1 89 ? -1.322 11.198 -3.036 1.00 93.94 89 HIS A C 1
ATOM 703 O O . HIS A 1 89 ? -2.415 10.658 -2.869 1.00 93.94 89 HIS A O 1
ATOM 709 N N . PRO A 1 90 ? -0.178 10.550 -2.756 1.00 96.69 90 PRO A N 1
ATOM 710 C CA . PRO A 1 90 ? -0.142 9.225 -2.144 1.00 96.69 90 PRO A CA 1
ATOM 711 C C . PRO A 1 90 ? -0.835 9.150 -0.782 1.00 96.69 90 PRO A C 1
ATOM 713 O O . PRO A 1 90 ? -0.568 9.970 0.103 1.00 96.69 90 PRO A O 1
ATOM 716 N N . HIS A 1 91 ? -1.661 8.129 -0.591 1.00 97.62 91 HIS A N 1
ATOM 717 C CA . HIS A 1 91 ? -2.435 7.957 0.631 1.00 97.62 91 HIS A CA 1
ATOM 718 C C . HIS A 1 91 ? -2.685 6.483 0.971 1.00 97.62 91 HIS A C 1
ATOM 720 O O . HIS A 1 91 ? -2.434 5.570 0.182 1.00 97.62 91 HIS A O 1
ATOM 726 N N . LEU A 1 92 ? -3.191 6.266 2.182 1.00 97.75 92 LEU A N 1
ATOM 727 C CA . LEU A 1 92 ? -3.565 4.978 2.740 1.00 97.75 92 LEU A CA 1
ATOM 728 C C . LEU A 1 92 ? -5.056 4.971 3.086 1.00 97.75 92 LEU A C 1
ATOM 730 O O . LEU A 1 92 ? -5.528 5.831 3.832 1.00 97.75 92 LEU A O 1
ATOM 734 N N . HIS A 1 93 ? -5.762 3.954 2.598 1.00 97.31 93 HIS A N 1
ATOM 735 C CA . HIS A 1 93 ? -7.074 3.564 3.106 1.00 97.31 93 HIS A CA 1
ATOM 736 C C . HIS A 1 93 ? -6.914 2.525 4.215 1.00 97.31 93 HIS A C 1
ATOM 738 O O . HIS A 1 93 ? -6.106 1.598 4.100 1.00 97.31 93 HIS A O 1
ATOM 744 N N . ILE A 1 94 ? -7.706 2.664 5.279 1.00 97.00 94 ILE A N 1
ATOM 745 C CA . ILE A 1 94 ? -7.698 1.756 6.428 1.00 97.00 94 ILE A CA 1
ATOM 746 C C . ILE A 1 94 ? -9.134 1.328 6.707 1.00 97.00 94 ILE A C 1
ATOM 748 O O . ILE A 1 94 ? -9.955 2.147 7.114 1.00 97.00 94 ILE A O 1
ATOM 752 N N . SER A 1 95 ? -9.432 0.039 6.563 1.00 95.94 95 SER A N 1
ATOM 753 C CA . SER A 1 95 ? -10.756 -0.516 6.877 1.00 95.94 95 SER A CA 1
ATOM 754 C C . SER A 1 95 ? -10.930 -0.728 8.380 1.00 95.94 95 SER A C 1
ATOM 756 O O . SER A 1 95 ? -11.054 -1.853 8.867 1.00 95.94 95 SER A O 1
ATOM 758 N N . ALA A 1 96 ? -10.908 0.369 9.129 1.00 93.31 96 ALA A N 1
ATOM 759 C CA . ALA A 1 96 ? -11.084 0.385 10.571 1.00 93.31 96 ALA A CA 1
ATOM 760 C C . ALA A 1 96 ? -11.804 1.659 11.019 1.00 93.31 96 ALA A C 1
ATOM 762 O O . ALA A 1 96 ? -11.853 2.660 10.305 1.00 93.31 96 ALA A O 1
ATOM 763 N N . ALA A 1 97 ? -12.315 1.629 12.245 1.00 93.00 97 ALA A N 1
ATOM 764 C CA . ALA A 1 97 ? -12.802 2.810 12.935 1.00 93.00 97 ALA A CA 1
ATOM 765 C C . ALA A 1 97 ? -11.932 3.085 14.167 1.00 93.00 97 ALA A C 1
ATOM 767 O O . ALA A 1 97 ? -11.521 2.164 14.876 1.00 93.00 97 ALA A O 1
ATOM 768 N N . LEU A 1 98 ? -11.645 4.360 14.419 1.00 92.31 98 LEU A N 1
ATOM 769 C CA . LEU A 1 98 ? -10.979 4.823 15.631 1.00 92.31 98 LEU A CA 1
ATOM 770 C C . LEU A 1 98 ? -12.032 5.327 16.622 1.00 92.31 98 LEU A C 1
ATOM 772 O O . LEU A 1 98 ? -12.842 6.186 16.283 1.00 92.31 98 LEU A O 1
ATOM 776 N N . HIS A 1 99 ? -11.981 4.862 17.868 1.00 94.38 99 HIS A N 1
ATOM 777 C CA . HIS A 1 99 ? -12.785 5.419 18.956 1.00 94.38 99 HIS A CA 1
ATOM 778 C C . HIS A 1 99 ? -11.954 6.443 19.739 1.00 94.38 99 HIS A C 1
ATOM 780 O O . HIS A 1 99 ? -11.199 6.086 20.643 1.00 94.38 99 HIS A O 1
ATOM 786 N N . ALA A 1 100 ? -12.074 7.720 19.380 1.00 93.81 100 ALA A N 1
ATOM 787 C CA . ALA A 1 100 ? -11.374 8.816 20.044 1.00 93.81 100 ALA A CA 1
ATOM 788 C C . ALA A 1 100 ? -12.123 9.272 21.303 1.00 93.81 100 ALA A C 1
ATOM 790 O O . ALA A 1 100 ? -13.329 9.519 21.262 1.00 93.81 100 ALA A O 1
ATOM 791 N N . GLN A 1 101 ? -11.401 9.443 22.410 1.00 95.81 101 GLN A N 1
ATOM 792 C CA . GLN A 1 101 ? -11.898 10.180 23.571 1.00 95.81 101 GLN A CA 1
ATOM 793 C C . GLN A 1 101 ? -11.812 11.680 23.253 1.00 95.81 101 GLN A C 1
ATOM 795 O O . GLN A 1 101 ? -10.723 12.170 22.959 1.00 95.81 101 GLN A O 1
ATOM 800 N N . VAL A 1 102 ? -12.939 12.396 23.270 1.00 95.38 102 VAL A N 1
ATOM 801 C CA . VAL A 1 102 ? -12.972 13.833 22.916 1.00 95.38 102 VAL A CA 1
ATOM 802 C C . VAL A 1 102 ? -13.048 14.748 24.139 1.00 95.38 102 VAL A C 1
ATOM 804 O O . VAL A 1 102 ? -12.575 15.877 24.083 1.00 95.38 102 VAL A O 1
ATOM 807 N N . ASP A 1 103 ? -13.581 14.249 25.253 1.00 95.44 103 ASP A N 1
ATOM 808 C CA . ASP A 1 103 ? -13.574 14.905 26.566 1.00 95.44 103 ASP A CA 1
ATOM 809 C C . ASP A 1 103 ? -13.615 13.841 27.684 1.00 95.44 103 ASP A C 1
ATOM 811 O O . ASP A 1 103 ? -13.374 12.671 27.414 1.00 95.44 103 ASP A O 1
ATOM 815 N N . ALA A 1 104 ? -13.887 14.197 28.942 1.00 94.56 104 ALA A N 1
ATOM 816 C CA . ALA A 1 104 ? -13.874 13.250 30.064 1.00 94.56 104 ALA A CA 1
ATOM 817 C C . ALA A 1 104 ? -14.899 12.098 29.963 1.00 94.56 104 ALA A C 1
ATOM 819 O O . ALA A 1 104 ? -14.676 11.038 30.547 1.00 94.56 104 ALA A O 1
ATOM 820 N N . VAL A 1 105 ? -16.008 12.277 29.240 1.00 96.25 105 VAL A N 1
ATOM 821 C CA . VAL A 1 105 ? -17.125 11.311 29.193 1.00 96.25 105 VAL A CA 1
ATOM 822 C C . VAL A 1 105 ? -17.559 10.946 27.775 1.00 96.25 105 VAL A C 1
ATOM 824 O O . VAL A 1 105 ? -18.209 9.920 27.580 1.00 96.25 105 VAL A O 1
ATOM 827 N N . THR A 1 106 ? -17.171 11.731 26.775 1.00 96.50 106 THR A N 1
ATOM 828 C CA . THR A 1 106 ? -17.602 11.551 25.391 1.00 96.50 106 THR A CA 1
ATOM 829 C C . THR A 1 106 ? -16.545 10.824 24.572 1.00 96.50 106 THR A C 1
ATOM 831 O O . THR A 1 106 ? -15.357 11.171 24.561 1.00 96.50 106 THR A O 1
ATOM 834 N N . ARG A 1 107 ? -17.009 9.836 23.805 1.00 96.12 107 ARG A N 1
ATOM 835 C CA . ARG A 1 107 ? -16.238 9.185 22.747 1.00 96.12 107 ARG A CA 1
ATOM 836 C C . ARG A 1 107 ? -16.864 9.466 21.396 1.00 96.12 107 ARG A C 1
ATOM 838 O O . ARG A 1 107 ? -18.082 9.552 21.270 1.00 96.12 107 ARG A O 1
ATOM 845 N N . ARG A 1 108 ? -16.014 9.562 20.382 1.00 96.06 108 ARG A N 1
ATOM 846 C CA . ARG A 1 108 ? -16.408 9.711 18.988 1.00 96.06 108 ARG A CA 1
ATOM 847 C C . ARG A 1 108 ? -15.777 8.607 18.163 1.00 96.06 108 ARG A C 1
ATOM 849 O O . ARG A 1 108 ? -14.573 8.383 18.234 1.00 96.06 108 ARG A O 1
ATOM 856 N N . GLU A 1 109 ? -16.597 7.956 17.356 1.00 96.62 109 GLU A N 1
ATOM 857 C CA . GLU A 1 109 ? -16.117 7.051 16.325 1.00 96.62 109 GLU A CA 1
ATOM 858 C C . GLU A 1 109 ? -15.725 7.839 15.070 1.00 96.62 109 GLU A C 1
ATOM 860 O O . GLU A 1 109 ? -16.439 8.742 14.624 1.00 96.62 109 GLU A O 1
ATOM 865 N N . ILE A 1 110 ? -14.560 7.513 14.524 1.00 94.31 110 ILE A N 1
ATOM 866 C CA . ILE A 1 110 ? -14.003 8.097 13.311 1.00 94.31 110 ILE A CA 1
ATOM 867 C C . ILE A 1 110 ? -13.734 6.938 12.352 1.00 94.31 110 ILE A C 1
ATOM 869 O O . ILE A 1 110 ? -12.785 6.180 12.551 1.00 94.31 110 ILE A O 1
ATOM 873 N N . GLY A 1 111 ? -14.580 6.788 11.332 1.00 94.88 111 GLY A N 1
ATOM 874 C CA . GLY A 1 111 ? -14.372 5.804 10.267 1.00 94.88 111 GLY A CA 1
ATOM 875 C C . GLY A 1 111 ? -13.180 6.206 9.406 1.00 94.88 111 GLY A C 1
ATOM 876 O O . GLY A 1 111 ? -13.224 7.244 8.743 1.00 94.88 111 GLY A O 1
ATOM 877 N N . LEU A 1 112 ? -12.105 5.418 9.453 1.00 94.88 112 LEU A N 1
ATOM 878 C CA . LEU A 1 112 ? -10.891 5.668 8.673 1.00 94.88 112 LEU A CA 1
ATOM 879 C C . LEU A 1 112 ? -11.047 5.212 7.217 1.00 94.88 112 LEU A C 1
ATOM 881 O O . LEU A 1 112 ? -10.319 5.686 6.354 1.00 94.88 112 LEU A O 1
ATOM 885 N N . ASP A 1 113 ? -12.039 4.369 6.932 1.00 91.38 113 ASP A N 1
ATOM 886 C CA . ASP A 1 113 ? -12.393 3.870 5.598 1.00 91.38 113 ASP A CA 1
ATOM 887 C C . ASP A 1 113 ? -12.826 4.991 4.639 1.00 91.38 113 ASP A C 1
ATOM 889 O O . ASP A 1 113 ? -12.720 4.861 3.422 1.00 91.38 113 ASP A O 1
ATOM 893 N N . LYS A 1 114 ? -13.280 6.118 5.196 1.00 89.19 114 LYS A N 1
ATOM 894 C CA . LYS A 1 114 ? -13.715 7.312 4.454 1.00 89.19 114 LYS A CA 1
ATOM 895 C C . LYS A 1 114 ? -12.646 8.398 4.371 1.00 89.19 114 LYS A C 1
ATOM 897 O O . LYS A 1 114 ? -12.894 9.447 3.776 1.00 89.19 114 LYS A O 1
ATOM 902 N N . LEU A 1 115 ? -11.497 8.191 5.011 1.00 93.38 115 LEU A N 1
ATOM 903 C CA . LEU A 1 115 ? -10.407 9.157 5.070 1.00 93.38 115 LEU A CA 1
ATOM 904 C C . LEU A 1 115 ? -9.232 8.670 4.222 1.00 93.38 115 LEU A C 1
ATOM 906 O O . LEU A 1 115 ? -8.935 7.481 4.166 1.00 93.38 115 LEU A O 1
ATOM 910 N N . HIS A 1 116 ? -8.539 9.615 3.594 1.00 95.00 116 HIS A N 1
ATOM 911 C CA . HIS A 1 116 ? -7.297 9.356 2.872 1.00 95.00 116 HIS A CA 1
ATOM 912 C C . HIS A 1 116 ? -6.149 9.808 3.771 1.00 95.00 116 HIS A C 1
ATOM 914 O O . HIS A 1 116 ? -5.925 11.008 3.936 1.00 95.00 116 HIS A O 1
ATOM 920 N N . VAL A 1 117 ? -5.466 8.863 4.418 1.00 95.81 117 VAL A N 1
ATOM 921 C CA . VAL A 1 117 ? -4.333 9.191 5.293 1.00 95.81 117 VAL A CA 1
ATOM 922 C C . VAL A 1 117 ? -3.107 9.414 4.416 1.00 95.81 117 VAL A C 1
ATOM 924 O O . VAL A 1 117 ? -2.640 8.476 3.781 1.00 95.81 117 VAL A O 1
ATOM 927 N N . GLU A 1 118 ? -2.590 10.636 4.354 1.00 96.62 118 GLU A N 1
ATOM 928 C CA . GLU A 1 118 ? -1.420 10.967 3.533 1.00 96.62 118 GLU A CA 1
ATOM 929 C C . GLU A 1 118 ? -0.166 10.203 4.001 1.00 96.62 118 GLU A C 1
ATOM 931 O O . GLU A 1 118 ? 0.135 10.155 5.196 1.00 96.62 118 GLU A O 1
ATOM 936 N N . THR A 1 119 ? 0.575 9.592 3.067 1.00 93.50 119 THR A N 1
ATOM 937 C CA . THR A 1 119 ? 1.750 8.749 3.390 1.00 93.50 119 THR A CA 1
ATOM 938 C C . THR A 1 119 ? 3.051 9.164 2.707 1.00 93.50 119 THR A C 1
ATOM 940 O O . THR A 1 119 ? 4.113 8.638 3.043 1.00 93.50 119 THR A O 1
ATOM 943 N N . GLY A 1 120 ? 2.999 10.045 1.705 1.00 94.44 120 GLY A N 1
ATOM 944 C CA . GLY A 1 120 ? 4.066 10.138 0.705 1.00 94.44 120 GLY A CA 1
ATOM 945 C C . GLY A 1 120 ? 4.161 8.864 -0.151 1.00 94.44 120 GLY A C 1
ATOM 946 O O . GLY A 1 120 ? 3.392 7.913 0.026 1.00 94.44 120 GLY A O 1
ATOM 947 N N . ARG A 1 121 ? 5.075 8.834 -1.132 1.00 93.81 121 ARG A N 1
ATOM 948 C CA . ARG A 1 121 ? 5.220 7.657 -2.008 1.00 93.81 121 ARG A CA 1
ATOM 949 C C . ARG A 1 121 ? 5.680 6.443 -1.201 1.00 93.81 121 ARG A C 1
ATOM 951 O O . ARG A 1 121 ? 6.688 6.506 -0.503 1.00 93.81 121 ARG A O 1
ATOM 958 N N . VAL A 1 122 ? 4.989 5.321 -1.374 1.00 95.44 122 VAL A N 1
ATOM 959 C CA . VAL A 1 122 ? 5.337 4.036 -0.765 1.00 95.44 122 VAL A CA 1
ATOM 960 C C . VAL A 1 122 ? 5.832 3.092 -1.855 1.00 95.44 122 VAL A C 1
ATOM 962 O O . VAL A 1 122 ? 5.180 2.919 -2.884 1.00 95.44 122 VAL A O 1
ATOM 965 N N . SER A 1 123 ? 7.006 2.488 -1.659 1.00 94.00 123 SER A N 1
ATOM 966 C CA . SER A 1 123 ? 7.504 1.462 -2.580 1.00 94.00 123 SER A CA 1
ATOM 967 C C . SER A 1 123 ? 6.940 0.087 -2.227 1.00 94.00 123 SER A C 1
ATOM 969 O O . SER A 1 123 ? 6.642 -0.196 -1.062 1.00 94.00 123 SER A O 1
ATOM 971 N N . LEU A 1 124 ? 6.848 -0.800 -3.219 1.00 94.38 124 LEU A N 1
ATOM 972 C CA . LEU A 1 124 ? 6.434 -2.182 -2.989 1.00 94.38 124 LEU A CA 1
ATOM 973 C C . LEU A 1 124 ? 7.379 -2.894 -2.002 1.00 94.38 124 LEU A C 1
ATOM 975 O O . LEU A 1 124 ? 6.93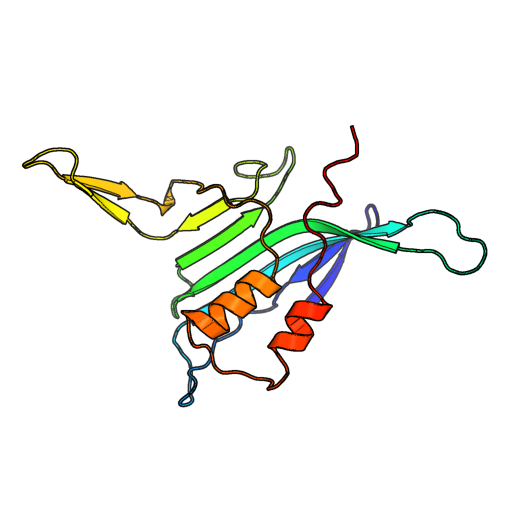3 -3.675 -1.166 1.00 94.38 124 LEU A O 1
ATOM 979 N N . GLU A 1 125 ? 8.679 -2.586 -2.027 1.00 94.88 125 GLU A N 1
ATOM 980 C CA . GLU A 1 125 ? 9.654 -3.135 -1.080 1.00 94.88 125 GLU A CA 1
ATOM 981 C C . GLU A 1 125 ? 9.351 -2.749 0.367 1.00 94.88 125 GLU A C 1
A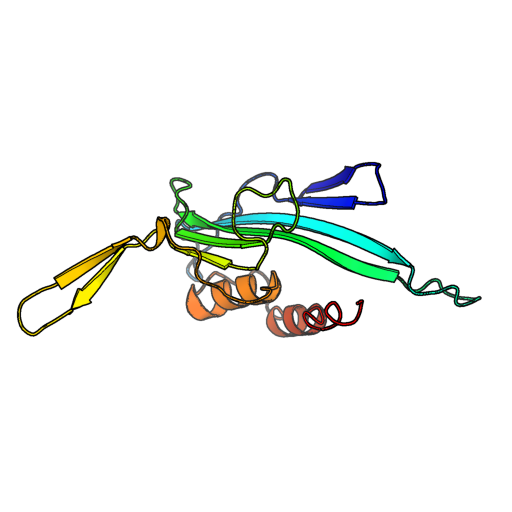TOM 983 O O . GLU A 1 125 ? 9.558 -3.562 1.269 1.00 94.88 125 GLU A O 1
ATOM 988 N N . ALA A 1 126 ? 8.870 -1.525 0.606 1.00 96.06 126 ALA A N 1
ATOM 989 C CA . ALA A 1 126 ? 8.480 -1.087 1.942 1.00 96.06 126 ALA A CA 1
ATOM 990 C C . ALA A 1 126 ? 7.279 -1.898 2.451 1.00 96.06 126 ALA A C 1
ATOM 992 O O . ALA A 1 126 ? 7.306 -2.376 3.587 1.00 96.06 126 ALA A O 1
ATOM 993 N N . VAL A 1 127 ? 6.286 -2.144 1.588 1.00 97.00 127 VAL A N 1
ATOM 994 C CA . VAL A 1 127 ? 5.129 -2.996 1.908 1.00 97.00 127 VAL A CA 1
ATOM 995 C C . VAL A 1 127 ? 5.569 -4.435 2.182 1.00 97.00 127 VAL A C 1
ATOM 997 O O . VAL A 1 127 ? 5.222 -4.992 3.220 1.00 97.00 127 VAL A O 1
ATOM 1000 N N . ILE A 1 128 ? 6.395 -5.034 1.317 1.00 96.31 128 ILE A N 1
ATOM 1001 C CA . ILE A 1 128 ? 6.900 -6.404 1.516 1.00 96.31 128 ILE A CA 1
ATOM 1002 C C . ILE A 1 128 ? 7.700 -6.509 2.819 1.00 96.31 128 ILE A C 1
ATOM 1004 O O . ILE A 1 128 ? 7.537 -7.473 3.569 1.00 96.31 128 ILE A O 1
ATOM 1008 N N . ARG A 1 129 ? 8.542 -5.515 3.123 1.00 96.81 129 ARG A N 1
ATOM 1009 C CA . ARG A 1 129 ? 9.295 -5.466 4.381 1.00 96.81 129 ARG A CA 1
ATOM 1010 C C . ARG A 1 129 ? 8.361 -5.443 5.582 1.00 96.81 129 ARG A C 1
ATOM 1012 O O . ARG A 1 129 ? 8.540 -6.273 6.465 1.00 96.81 129 ARG A O 1
ATOM 1019 N N . MET A 1 130 ? 7.359 -4.564 5.584 1.00 97.56 130 MET A N 1
ATOM 1020 C CA . MET A 1 130 ? 6.344 -4.500 6.640 1.00 97.56 130 MET A CA 1
ATOM 1021 C C . MET A 1 130 ? 5.615 -5.842 6.799 1.00 97.56 130 MET A C 1
ATOM 1023 O O . MET A 1 130 ? 5.424 -6.316 7.918 1.00 97.56 130 MET A O 1
ATOM 1027 N N . LEU A 1 131 ? 5.246 -6.498 5.694 1.00 97.31 131 LEU A N 1
ATOM 1028 C CA . LEU A 1 131 ? 4.585 -7.802 5.741 1.00 97.31 131 LEU A CA 1
ATOM 1029 C C . LEU A 1 131 ? 5.463 -8.872 6.406 1.00 97.31 131 LEU A C 1
ATOM 1031 O O . LEU A 1 131 ? 4.981 -9.692 7.187 1.00 97.31 131 LEU A O 1
ATOM 1035 N N . ILE A 1 132 ? 6.763 -8.860 6.128 1.00 96.44 132 ILE A N 1
ATOM 1036 C CA . ILE A 1 132 ? 7.718 -9.794 6.725 1.00 96.44 132 ILE A CA 1
ATOM 1037 C C . ILE A 1 132 ? 7.965 -9.470 8.206 1.00 96.44 132 ILE A C 1
ATOM 1039 O O . ILE A 1 132 ? 7.936 -10.374 9.042 1.00 96.44 132 ILE A O 1
ATOM 1043 N N . THR A 1 133 ? 8.236 -8.208 8.547 1.00 96.88 133 THR A N 1
ATOM 1044 C CA . THR A 1 133 ? 8.702 -7.831 9.891 1.00 96.88 133 THR A CA 1
ATOM 1045 C C . THR A 1 133 ? 7.562 -7.671 10.885 1.00 96.88 133 THR A C 1
ATOM 1047 O O . THR A 1 133 ? 7.644 -8.225 11.981 1.00 96.88 133 THR A O 1
ATOM 1050 N N . GLU A 1 134 ? 6.483 -6.999 10.485 1.00 96.81 134 GLU A N 1
ATOM 1051 C CA . GLU A 1 134 ? 5.358 -6.657 11.362 1.00 96.81 134 GLU A CA 1
ATOM 1052 C C . GLU A 1 134 ? 4.261 -7.712 11.272 1.00 96.81 134 GLU A C 1
ATOM 1054 O O . GLU A 1 134 ? 3.843 -8.288 12.277 1.00 96.81 134 GLU A O 1
ATOM 1059 N N . PHE A 1 135 ? 3.867 -8.067 10.047 1.00 95.25 135 PHE A N 1
ATOM 1060 C CA . PHE A 1 135 ? 2.876 -9.116 9.821 1.00 95.25 135 PHE A CA 1
ATOM 1061 C C . PHE A 1 135 ? 3.500 -10.501 9.799 1.00 95.25 135 PHE A C 1
ATOM 1063 O O . PHE A 1 135 ? 2.805 -11.428 9.430 1.00 95.25 135 PHE A O 1
ATOM 1070 N N . ARG A 1 136 ? 4.773 -10.692 10.168 1.00 95.50 136 ARG A N 1
ATOM 1071 C CA . ARG A 1 136 ? 5.416 -12.012 10.327 1.00 95.50 136 ARG A CA 1
ATOM 1072 C C . ARG A 1 136 ? 5.130 -12.994 9.184 1.00 95.50 136 ARG A C 1
ATOM 1074 O O . ARG A 1 136 ? 4.938 -14.178 9.451 1.00 95.50 136 ARG A O 1
ATOM 1081 N N . VAL A 1 137 ? 4.999 -12.532 7.943 1.00 95.69 137 VAL A N 1
ATOM 1082 C CA . VAL A 1 137 ? 4.727 -13.403 6.792 1.00 95.69 137 VAL A CA 1
ATOM 1083 C C . VAL A 1 137 ? 5.928 -14.316 6.556 1.00 95.69 137 VAL A C 1
ATOM 1085 O O . VAL A 1 137 ? 7.077 -13.904 6.719 1.00 95.69 137 VAL A O 1
ATOM 1088 N N . ALA A 1 138 ? 5.666 -15.571 6.188 1.00 94.62 138 ALA A N 1
ATOM 1089 C CA . ALA A 1 138 ? 6.712 -16.550 5.934 1.00 94.62 138 ALA A CA 1
ATOM 1090 C C . ALA A 1 138 ? 7.658 -16.084 4.822 1.00 94.62 138 ALA A C 1
ATOM 1092 O O . ALA A 1 138 ? 7.236 -15.723 3.719 1.00 94.62 138 ALA A O 1
ATOM 1093 N N . LEU A 1 139 ? 8.954 -16.164 5.105 1.00 93.31 139 LEU A N 1
ATOM 1094 C CA . LEU A 1 139 ? 9.992 -15.897 4.125 1.00 93.31 139 LEU A CA 1
ATOM 1095 C C . LEU A 1 139 ? 9.976 -16.978 3.045 1.00 93.31 139 LEU A C 1
ATOM 1097 O O . LEU A 1 139 ? 10.030 -18.168 3.343 1.00 93.31 139 LEU A O 1
ATOM 1101 N N . ARG A 1 140 ? 9.977 -16.564 1.777 1.00 90.12 140 ARG A N 1
ATOM 1102 C CA . ARG A 1 140 ? 10.269 -17.476 0.656 1.00 90.12 140 ARG A CA 1
ATOM 1103 C C . ARG A 1 140 ? 11.756 -17.524 0.317 1.00 90.12 140 ARG A C 1
ATOM 1105 O O . ARG A 1 140 ? 12.181 -18.371 -0.458 1.00 90.12 140 ARG A O 1
ATOM 1112 N N . ARG A 1 141 ? 12.527 -16.587 0.867 1.00 92.44 141 ARG A N 1
ATOM 1113 C CA . ARG A 1 141 ? 13.928 -16.369 0.539 1.00 92.44 141 ARG A CA 1
ATOM 1114 C C . ARG A 1 141 ? 14.680 -15.785 1.733 1.00 92.44 141 ARG A C 1
ATOM 1116 O O . ARG A 1 141 ? 14.143 -14.933 2.438 1.00 92.44 141 ARG A O 1
ATOM 1123 N N . HIS A 1 142 ? 15.907 -16.250 1.950 1.00 93.75 142 HIS A N 1
ATOM 1124 C CA . HIS A 1 142 ? 16.722 -15.904 3.116 1.00 93.75 142 HIS A CA 1
AT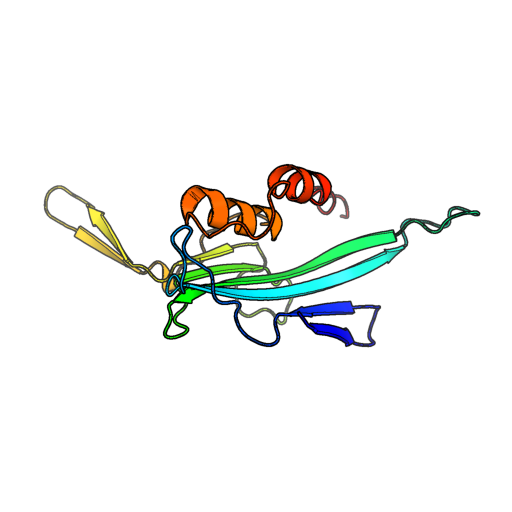OM 1125 C C . HIS A 1 142 ? 17.431 -14.545 2.966 1.00 93.75 142 HIS A C 1
ATOM 1127 O O . HIS A 1 142 ? 17.471 -13.779 3.923 1.00 93.75 142 HIS A O 1
ATOM 1133 N N . ASP A 1 143 ? 17.880 -14.185 1.761 1.00 95.50 143 ASP A N 1
ATOM 1134 C CA . ASP A 1 143 ? 18.509 -12.900 1.398 1.00 95.50 143 ASP A CA 1
ATOM 1135 C C . ASP A 1 143 ? 17.488 -11.789 1.078 1.00 95.50 143 ASP A C 1
ATOM 1137 O O . ASP A 1 143 ? 17.770 -10.834 0.348 1.00 95.50 143 ASP A O 1
ATOM 1141 N N . TRP A 1 144 ? 16.263 -11.895 1.610 1.00 95.25 144 TRP A N 1
ATOM 1142 C CA . TRP A 1 144 ? 15.184 -10.956 1.292 1.00 95.25 144 TRP A CA 1
ATOM 1143 C C . TRP A 1 144 ? 15.585 -9.506 1.579 1.00 95.25 144 TRP A C 1
ATOM 1145 O O . TRP A 1 144 ? 15.291 -8.626 0.776 1.00 95.25 144 TRP A O 1
ATOM 1155 N N . ARG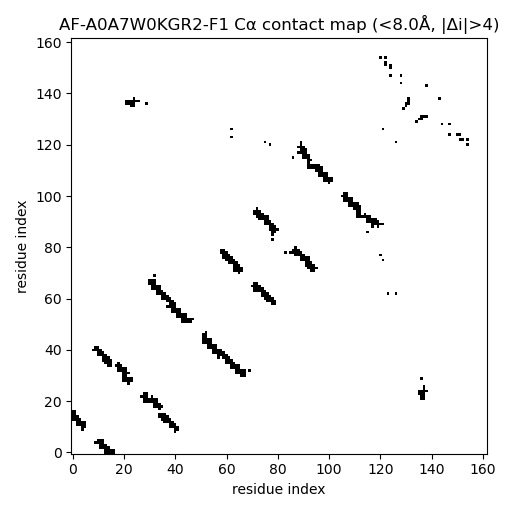 A 1 145 ? 16.292 -9.265 2.689 1.00 95.25 145 ARG A N 1
ATOM 1156 C CA . ARG A 1 145 ? 16.659 -7.920 3.137 1.00 95.25 145 ARG A CA 1
ATOM 1157 C C . ARG A 1 145 ? 17.596 -7.242 2.140 1.00 95.25 145 ARG A C 1
ATOM 1159 O O . ARG A 1 145 ? 17.263 -6.175 1.642 1.00 95.25 145 ARG A O 1
ATOM 1166 N N . GLU A 1 146 ? 18.687 -7.920 1.783 1.00 94.69 146 GLU A N 1
ATOM 1167 C CA . GLU A 1 146 ? 19.669 -7.436 0.805 1.00 94.69 146 GLU A CA 1
ATOM 1168 C C . GLU A 1 146 ? 19.012 -7.140 -0.544 1.00 94.69 146 GLU A C 1
ATOM 1170 O O . GLU A 1 146 ? 19.324 -6.153 -1.209 1.00 94.69 146 GLU A O 1
ATOM 1175 N N . THR A 1 147 ? 18.068 -7.980 -0.960 1.00 93.94 147 THR A N 1
ATOM 1176 C CA . THR A 1 147 ? 17.409 -7.747 -2.240 1.00 93.94 147 THR A CA 1
ATOM 1177 C C . THR A 1 147 ? 16.451 -6.572 -2.211 1.00 93.94 147 THR A C 1
ATOM 1179 O O . THR A 1 147 ? 16.484 -5.778 -3.143 1.00 93.94 147 THR A O 1
ATOM 1182 N N . LEU A 1 148 ? 15.642 -6.424 -1.159 1.00 93.25 148 LEU A N 1
ATOM 1183 C CA . LEU A 1 148 ? 14.780 -5.248 -1.024 1.00 93.25 148 LEU A CA 1
ATOM 1184 C C . LEU A 1 148 ? 15.599 -3.955 -0.889 1.00 93.25 148 LEU A C 1
ATOM 1186 O O . LEU A 1 148 ? 15.151 -2.902 -1.329 1.00 93.25 148 LEU A O 1
ATOM 1190 N N . ASP A 1 149 ? 16.784 -4.018 -0.278 1.00 91.12 149 ASP A N 1
ATOM 1191 C CA . ASP A 1 149 ? 17.676 -2.861 -0.156 1.00 91.12 149 ASP A CA 1
ATOM 1192 C C . ASP A 1 149 ? 18.292 -2.481 -1.514 1.00 91.12 149 ASP A C 1
ATOM 1194 O O . ASP A 1 149 ? 18.385 -1.300 -1.839 1.00 91.12 149 ASP A O 1
ATOM 1198 N N . ARG A 1 150 ? 18.647 -3.470 -2.345 1.00 88.19 150 ARG A N 1
ATOM 1199 C CA . ARG A 1 150 ? 19.217 -3.263 -3.687 1.00 88.19 150 ARG A CA 1
ATOM 1200 C C . ARG A 1 150 ? 18.218 -2.721 -4.709 1.00 88.19 150 ARG A C 1
ATOM 1202 O O . ARG A 1 150 ? 18.633 -2.008 -5.618 1.00 88.19 150 ARG A O 1
ATOM 1209 N N . THR A 1 151 ? 16.940 -3.085 -4.612 1.00 83.25 151 THR A N 1
ATOM 1210 C CA . THR A 1 151 ? 15.917 -2.654 -5.584 1.00 83.25 151 THR A CA 1
ATOM 1211 C C . THR A 1 151 ? 15.214 -1.363 -5.194 1.00 83.25 151 THR A C 1
ATOM 1213 O O . THR A 1 151 ? 14.409 -0.870 -5.977 1.00 83.25 151 THR A O 1
ATOM 1216 N N . ARG A 1 152 ? 15.513 -0.798 -4.015 1.00 73.19 152 ARG A N 1
ATOM 1217 C CA . ARG A 1 152 ? 14.817 0.378 -3.495 1.00 73.19 152 ARG A CA 1
ATOM 1218 C C . ARG A 1 152 ? 14.943 1.557 -4.475 1.00 73.19 152 ARG A C 1
ATOM 1220 O O . ARG A 1 152 ? 16.053 2.050 -4.679 1.00 73.19 152 ARG A O 1
ATOM 1227 N N . PRO A 1 153 ? 13.833 2.036 -5.061 1.00 66.50 153 PRO A N 1
ATOM 1228 C CA . PRO A 1 153 ? 13.883 3.191 -5.940 1.00 66.50 153 PRO A CA 1
ATOM 1229 C C . PRO A 1 153 ? 14.163 4.463 -5.135 1.00 66.50 153 PRO A C 1
ATOM 1231 O O . PRO A 1 153 ? 13.737 4.595 -3.983 1.00 66.50 153 PRO A O 1
ATOM 1234 N N . ASP A 1 154 ? 14.844 5.423 -5.760 1.00 64.25 154 ASP A N 1
ATOM 1235 C CA . ASP A 1 154 ? 14.913 6.788 -5.247 1.00 64.25 154 ASP A CA 1
ATOM 1236 C C . ASP A 1 154 ? 13.543 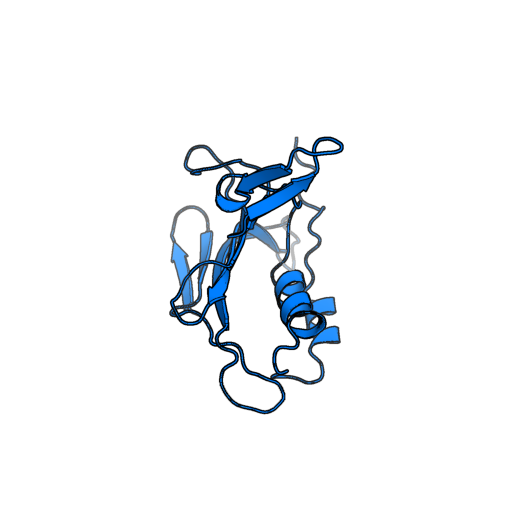7.454 -5.444 1.00 64.25 154 ASP A C 1
ATOM 1238 O O . ASP A 1 154 ? 13.198 7.929 -6.526 1.00 64.25 154 ASP A O 1
ATOM 1242 N N . LEU A 1 155 ? 12.718 7.413 -4.397 1.00 63.00 155 LEU A N 1
ATOM 1243 C CA . LEU A 1 155 ? 11.343 7.917 -4.420 1.00 63.00 155 LEU A CA 1
ATOM 1244 C C . LEU A 1 155 ? 11.262 9.452 -4.501 1.00 63.00 155 LEU A C 1
ATOM 1246 O O . LEU A 1 155 ? 10.176 9.971 -4.759 1.00 63.00 155 LEU A O 1
ATOM 1250 N N . ASN A 1 156 ? 12.382 10.161 -4.310 1.00 51.66 156 ASN A N 1
ATOM 1251 C CA . ASN A 1 156 ? 12.439 11.624 -4.255 1.00 51.66 156 ASN A CA 1
ATOM 1252 C C . ASN A 1 156 ? 12.992 12.271 -5.536 1.00 51.66 156 ASN A C 1
ATOM 1254 O O . ASN A 1 156 ? 12.831 13.474 -5.726 1.00 51.66 156 ASN A O 1
ATOM 1258 N N . ALA A 1 157 ? 13.570 11.496 -6.457 1.00 52.00 157 ALA A N 1
ATOM 1259 C CA . ALA A 1 157 ? 14.185 12.018 -7.682 1.00 52.00 157 ALA A CA 1
ATOM 1260 C C . ALA A 1 157 ? 13.193 12.601 -8.719 1.00 52.00 157 ALA A C 1
ATOM 1262 O O . ALA A 1 157 ? 13.613 13.061 -9.780 1.00 52.00 157 ALA A O 1
ATOM 1263 N N . SER A 1 158 ? 11.878 12.576 -8.459 1.00 46.94 158 SER A N 1
ATOM 1264 C CA . SER A 1 158 ? 10.841 13.038 -9.397 1.00 46.94 158 SER A CA 1
ATOM 1265 C C . SER A 1 158 ? 10.190 14.381 -9.042 1.00 46.94 158 SER A C 1
ATOM 1267 O O . SER A 1 158 ? 9.195 14.729 -9.673 1.00 46.94 158 S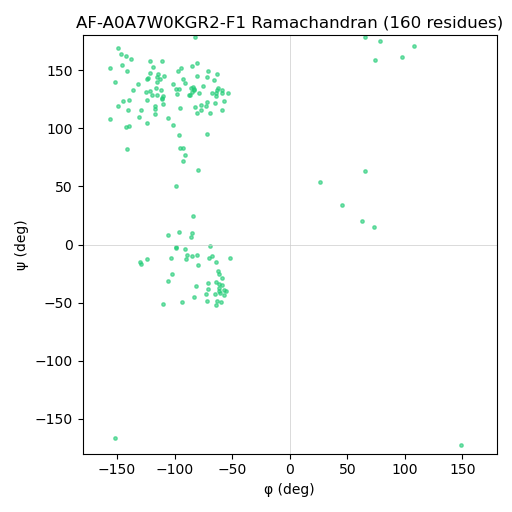ER A O 1
ATOM 1269 N N . LEU A 1 159 ? 10.683 15.117 -8.037 1.00 46.69 159 LEU A N 1
ATOM 1270 C CA . LEU A 1 159 ? 10.133 16.436 -7.675 1.00 46.69 159 LEU A CA 1
ATOM 1271 C C . LEU A 1 159 ? 10.789 17.619 -8.420 1.00 46.69 159 LEU A C 1
ATOM 1273 O O . LEU A 1 159 ? 10.240 18.714 -8.392 1.00 46.69 159 LEU A O 1
ATOM 1277 N N . ASP A 1 160 ? 11.876 17.393 -9.165 1.00 37.66 160 ASP A N 1
ATOM 1278 C CA . ASP A 1 160 ? 12.660 18.442 -9.849 1.00 37.66 160 ASP A CA 1
ATOM 1279 C C . ASP A 1 160 ? 12.332 18.599 -11.348 1.00 37.66 160 ASP A C 1
ATOM 1281 O O . ASP A 1 160 ? 13.202 18.600 -12.214 1.00 37.66 160 ASP A O 1
ATOM 1285 N N . THR A 1 161 ? 11.052 18.731 -11.696 1.00 38.41 161 THR A N 1
ATOM 1286 C CA . THR A 1 161 ? 10.668 19.266 -13.021 1.00 38.41 161 THR A CA 1
ATOM 1287 C C . THR A 1 161 ? 9.448 20.170 -12.890 1.00 38.41 161 THR A C 1
ATOM 1289 O O . THR A 1 161 ? 8.309 19.755 -13.107 1.00 38.41 161 THR A O 1
ATOM 1292 N N . ARG A 1 162 ? 9.701 21.422 -12.511 1.00 36.53 162 ARG A N 1
ATOM 1293 C CA . ARG A 1 162 ? 8.862 22.574 -12.842 1.00 36.53 162 ARG A CA 1
ATOM 1294 C C . ARG A 1 162 ? 9.751 23.692 -13.351 1.00 36.53 162 ARG A C 1
ATOM 1296 O O . ARG A 1 162 ? 10.841 23.862 -12.765 1.00 36.53 162 ARG A O 1
#

pLDDT: mean 86.64, std 14.75, range [36.53, 98.38]

Secondary structure (DSSP, 8-state):
-EEEEETTTTEEEEE-SS-EEEEPTTSSEEEEEEEEEEEEEEEE----TT---EEEEEEEEEEEEEETT--EEEEEEE--STT-SS-SS-EEEE--EEEEE-SSS-EEEEEGGG--EE-----HHHHHHHHHHTS-PPPS-TTHHHHHHHH---TTTTS---

Mean predicted aligned error: 7.19 Å